Protein AF-A0A1V2ZBY7-F1 (afdb_monomer_lite)

Radius of gyration: 17.87 Å; chains: 1; bounding box: 44×25×58 Å

Foldseek 3Di:
DDDDPVVVVVVVVVVVLVVVVVVVLVVVVVVLCVQVVNQQWDPVCVVVVHDSSCLQADDVVVNVVTGDPSSVVVCVVVPRDYSVRSVVVPDPPP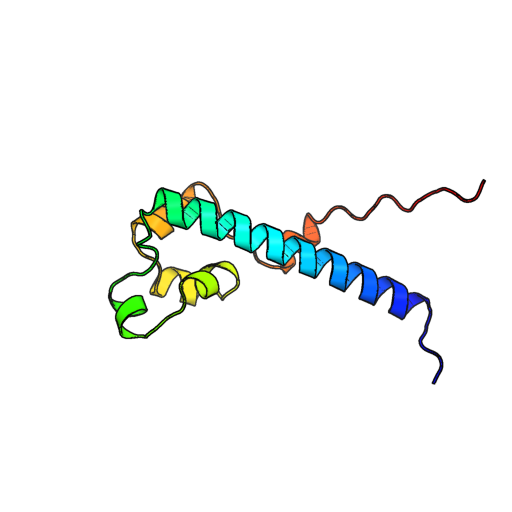PPPPPD

pLDDT: mean 90.32, std 14.35, range [37.5, 98.56]

Structure (mmCIF, N/CA/C/O backbone):
data_AF-A0A1V2ZBY7-F1
#
_entry.id   AF-A0A1V2ZBY7-F1
#
loop_
_atom_site.group_PDB
_atom_site.id
_atom_site.type_symbol
_atom_site.label_atom_id
_atom_site.label_alt_id
_atom_site.label_comp_id
_atom_site.label_asym_id
_atom_site.label_entity_id
_atom_site.label_seq_id
_atom_site.pdbx_PDB_ins_code
_atom_site.Cartn_x
_atom_site.Cartn_y
_atom_site.Cartn_z
_atom_site.occupancy
_atom_site.B_iso_or_equiv
_atom_site.auth_seq_id
_atom_site.auth_comp_id
_atom_site.auth_asym_id
_atom_site.auth_atom_id
_atom_site.pdbx_PDB_model_num
ATOM 1 N N . MET A 1 1 ? 29.954 -13.457 -20.333 1.00 60.34 1 MET A N 1
ATOM 2 C CA . MET A 1 1 ? 28.741 -13.882 -21.066 1.00 60.34 1 MET A CA 1
ATOM 3 C C . MET A 1 1 ? 28.022 -12.634 -21.541 1.00 60.34 1 MET A C 1
ATOM 5 O O . MET A 1 1 ? 27.662 -11.816 -20.706 1.00 60.34 1 MET A O 1
ATOM 9 N N . THR A 1 2 ? 27.876 -12.451 -22.852 1.00 79.62 2 THR A N 1
ATOM 10 C CA . THR A 1 2 ? 27.132 -11.319 -23.424 1.00 79.62 2 THR A CA 1
ATOM 11 C C . THR A 1 2 ? 25.649 -11.494 -23.115 1.00 79.62 2 THR A C 1
ATOM 13 O O . THR A 1 2 ? 25.076 -12.544 -23.405 1.00 79.62 2 THR A O 1
ATOM 16 N N . ARG A 1 3 ? 25.032 -10.499 -22.475 1.00 82.69 3 ARG A N 1
ATOM 17 C CA . ARG A 1 3 ? 23.596 -10.503 -22.178 1.00 82.69 3 ARG A CA 1
ATOM 18 C C . ARG A 1 3 ? 22.830 -10.365 -23.497 1.00 82.69 3 ARG A C 1
ATOM 20 O O . ARG A 1 3 ? 23.206 -9.543 -24.326 1.00 82.69 3 ARG A O 1
ATOM 27 N N . SER A 1 4 ? 21.783 -11.162 -23.706 1.00 93.12 4 SER A N 1
ATOM 28 C CA . SER A 1 4 ? 20.926 -11.008 -24.891 1.00 93.12 4 SER A CA 1
ATOM 29 C C . SER A 1 4 ? 20.282 -9.615 -24.882 1.00 93.12 4 SER A C 1
ATOM 31 O O . SER A 1 4 ? 19.692 -9.257 -23.858 1.00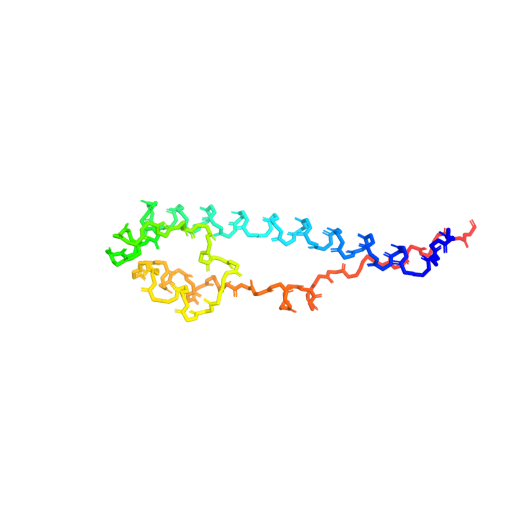 93.12 4 SER A O 1
ATOM 33 N N . PRO A 1 5 ? 20.343 -8.851 -25.986 1.00 91.00 5 PRO A N 1
ATOM 34 C CA . PRO A 1 5 ? 19.746 -7.518 -26.056 1.00 91.00 5 PRO A CA 1
ATOM 35 C C . PRO A 1 5 ? 18.226 -7.551 -25.844 1.00 91.00 5 PRO A C 1
ATOM 37 O O . PRO A 1 5 ? 17.684 -6.672 -25.187 1.00 91.00 5 PRO A O 1
ATOM 40 N N . ILE A 1 6 ? 17.551 -8.615 -26.297 1.00 91.81 6 ILE A N 1
ATOM 41 C CA . ILE A 1 6 ? 16.102 -8.798 -26.110 1.00 91.81 6 ILE A CA 1
ATOM 42 C C . ILE A 1 6 ? 15.758 -8.933 -24.620 1.00 91.81 6 ILE A C 1
ATOM 44 O O . ILE A 1 6 ? 14.822 -8.310 -24.130 1.00 91.81 6 ILE A O 1
ATOM 48 N N . PHE A 1 7 ? 16.530 -9.733 -23.878 1.00 91.62 7 PHE A N 1
ATOM 49 C CA . PHE A 1 7 ? 16.301 -9.901 -22.440 1.00 91.62 7 PHE A CA 1
ATOM 50 C C . PHE A 1 7 ? 16.725 -8.672 -21.629 1.00 91.62 7 PHE A C 1
ATOM 52 O O . PHE A 1 7 ? 16.196 -8.465 -20.540 1.00 91.62 7 PHE A O 1
ATOM 59 N N . ALA A 1 8 ? 17.681 -7.882 -22.123 1.00 90.31 8 ALA A N 1
ATOM 60 C CA . ALA A 1 8 ? 18.071 -6.630 -21.487 1.00 90.31 8 ALA A CA 1
ATOM 61 C C . ALA A 1 8 ? 16.940 -5.589 -21.570 1.00 90.31 8 ALA A C 1
ATOM 63 O O . ALA A 1 8 ? 16.511 -5.114 -20.525 1.00 90.31 8 ALA A O 1
ATOM 64 N N . ASP A 1 9 ? 16.390 -5.344 -22.765 1.00 90.38 9 ASP A N 1
ATOM 65 C CA . ASP A 1 9 ? 15.251 -4.427 -22.967 1.00 90.38 9 ASP A CA 1
ATOM 66 C C . ASP A 1 9 ? 14.026 -4.843 -22.137 1.00 90.38 9 ASP A C 1
ATOM 68 O O . ASP A 1 9 ? 13.464 -4.035 -21.402 1.00 90.38 9 ASP A O 1
ATOM 72 N N . ALA A 1 10 ? 13.662 -6.131 -22.157 1.00 90.88 10 ALA A N 1
ATOM 73 C CA . ALA A 1 10 ? 12.546 -6.633 -21.355 1.00 90.88 10 ALA A CA 1
ATOM 74 C C . ALA A 1 10 ? 12.740 -6.397 -19.845 1.00 90.88 10 ALA A C 1
ATOM 76 O O . ALA A 1 10 ? 11.787 -6.075 -19.136 1.00 90.88 10 ALA A O 1
ATOM 77 N N . LEU A 1 11 ? 13.971 -6.549 -19.345 1.00 92.25 11 LEU A N 1
ATOM 78 C CA . LEU A 1 11 ? 14.274 -6.294 -17.941 1.00 92.25 11 LEU A CA 1
ATOM 79 C C . LEU A 1 11 ? 14.178 -4.807 -17.598 1.00 92.25 11 LEU A C 1
ATOM 81 O O . LEU A 1 11 ? 13.694 -4.474 -16.518 1.00 92.25 11 LEU A O 1
ATOM 85 N N . ASP A 1 12 ? 14.670 -3.930 -18.466 1.00 92.88 12 ASP A N 1
ATOM 86 C CA . ASP A 1 12 ? 14.664 -2.495 -18.194 1.00 92.88 12 ASP A CA 1
ATOM 87 C C . ASP A 1 12 ? 13.230 -1.947 -18.191 1.00 92.88 12 ASP A C 1
ATOM 89 O O . ASP A 1 12 ? 12.846 -1.293 -17.223 1.00 92.88 12 ASP A O 1
ATOM 93 N N . ARG A 1 13 ? 12.373 -2.386 -19.123 1.00 91.06 13 ARG A N 1
ATOM 94 C CA . ARG A 1 13 ? 10.926 -2.087 -19.091 1.00 91.06 13 ARG A CA 1
ATOM 95 C C . ARG A 1 13 ? 10.231 -2.602 -17.836 1.00 91.06 13 ARG A C 1
ATOM 97 O O . ARG A 1 13 ? 9.360 -1.940 -17.279 1.00 91.06 13 ARG A O 1
ATOM 104 N N . TRP A 1 14 ? 10.599 -3.799 -17.379 1.00 92.50 14 TRP A N 1
ATOM 105 C CA . TRP A 1 14 ? 10.052 -4.341 -16.138 1.00 92.50 14 TRP A CA 1
ATOM 106 C C . TRP A 1 14 ? 10.443 -3.484 -14.928 1.00 92.50 14 TRP A C 1
ATOM 108 O O . TRP A 1 14 ? 9.614 -3.272 -14.045 1.00 92.50 14 TRP A O 1
ATOM 118 N N . LYS A 1 15 ? 11.675 -2.959 -14.881 1.00 94.81 15 LYS A N 1
ATOM 119 C CA . LYS A 1 15 ? 12.101 -2.042 -13.811 1.00 94.81 15 LYS A CA 1
ATOM 120 C C . LYS A 1 15 ? 11.353 -0.714 -13.858 1.00 94.81 15 LYS A C 1
ATOM 122 O O . LYS A 1 15 ? 10.983 -0.229 -12.797 1.00 94.81 15 LYS A O 1
ATOM 127 N N . GLU A 1 16 ? 11.134 -0.154 -15.046 1.00 94.69 16 GLU A N 1
ATOM 128 C CA . GLU A 1 16 ? 10.342 1.070 -15.229 1.00 94.69 16 GLU A CA 1
ATOM 129 C C . GLU A 1 16 ? 8.928 0.869 -14.680 1.00 94.69 16 GLU A C 1
ATOM 131 O O . GLU A 1 16 ? 8.554 1.513 -13.705 1.00 94.69 16 GLU A O 1
ATOM 1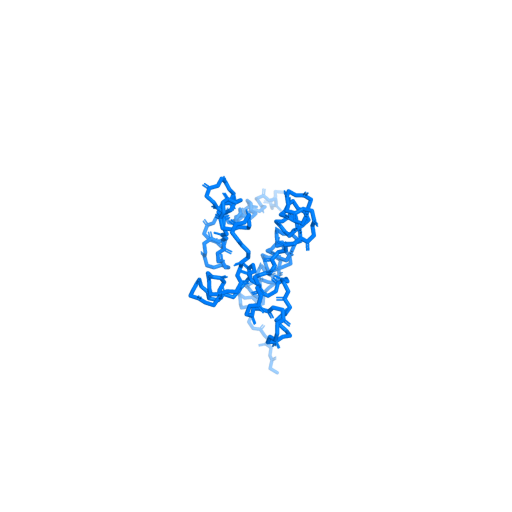36 N N . MET A 1 17 ? 8.215 -0.155 -15.165 1.00 95.25 17 MET A N 1
ATOM 137 C CA . MET A 1 17 ? 6.882 -0.507 -14.659 1.00 95.25 17 MET A CA 1
ATOM 138 C C . MET A 1 17 ? 6.862 -0.701 -13.136 1.00 95.25 17 MET A C 1
ATOM 140 O O . MET A 1 17 ? 5.915 -0.298 -12.461 1.00 95.25 17 MET A O 1
ATOM 144 N N . ARG A 1 18 ? 7.908 -1.317 -12.569 1.00 95.31 18 ARG A N 1
ATOM 145 C CA . ARG A 1 18 ? 8.039 -1.509 -11.119 1.00 95.31 18 ARG A CA 1
ATOM 146 C C . ARG A 1 18 ? 8.211 -0.194 -10.360 1.00 95.31 18 ARG A C 1
ATOM 148 O O . ARG A 1 18 ? 7.599 -0.066 -9.302 1.00 95.31 18 ARG A O 1
ATOM 155 N N . ALA A 1 19 ? 8.999 0.743 -10.879 1.00 95.50 19 ALA A N 1
ATOM 156 C CA . ALA A 1 19 ? 9.171 2.065 -10.283 1.00 95.50 19 ALA A CA 1
ATOM 157 C C . ALA A 1 19 ? 7.854 2.855 -10.308 1.00 95.50 19 ALA A C 1
ATOM 159 O O . ALA A 1 19 ? 7.454 3.446 -9.306 1.00 95.50 19 ALA A O 1
ATOM 160 N N . ASP A 1 20 ? 7.119 2.782 -11.412 1.00 95.25 20 ASP A N 1
ATOM 161 C CA . ASP A 1 20 ? 5.829 3.455 -11.518 1.00 95.25 20 ASP A CA 1
ATOM 162 C C . ASP A 1 20 ? 4.745 2.809 -10.647 1.00 95.25 20 ASP A C 1
ATOM 164 O O . ASP A 1 20 ? 3.907 3.499 -10.057 1.00 95.25 20 ASP A O 1
ATOM 168 N N . PHE A 1 21 ? 4.794 1.486 -10.472 1.00 95.12 21 PHE A N 1
ATOM 169 C CA . PHE A 1 21 ? 3.939 0.801 -9.505 1.00 95.12 21 PHE A CA 1
ATOM 170 C C . PHE A 1 21 ? 4.231 1.242 -8.065 1.00 95.12 21 PHE A C 1
ATOM 172 O O . PHE A 1 21 ? 3.306 1.361 -7.262 1.00 95.12 21 PHE A O 1
ATOM 179 N N . GLU A 1 22 ? 5.492 1.505 -7.721 1.00 95.62 22 GLU A N 1
ATOM 180 C CA . GLU A 1 22 ? 5.863 2.045 -6.409 1.00 95.62 22 GLU A CA 1
ATOM 181 C C . GLU A 1 22 ? 5.285 3.453 -6.208 1.00 95.62 22 GLU A C 1
ATOM 183 O O . GLU A 1 22 ? 4.607 3.682 -5.206 1.00 95.62 22 GLU A O 1
ATOM 188 N N . LEU A 1 23 ? 5.392 4.334 -7.207 1.00 95.88 23 LEU A N 1
ATOM 189 C CA . LEU A 1 23 ? 4.747 5.652 -7.182 1.00 95.88 23 LEU A CA 1
ATOM 190 C C . LEU A 1 23 ? 3.214 5.550 -7.059 1.00 95.88 23 LEU A C 1
ATOM 192 O O . LEU A 1 23 ? 2.573 6.323 -6.342 1.00 95.88 23 LEU A O 1
ATOM 196 N N . PHE A 1 24 ? 2.590 4.583 -7.736 1.00 95.62 24 PHE A N 1
ATOM 197 C CA . PHE A 1 24 ? 1.157 4.319 -7.592 1.00 95.62 24 PHE A CA 1
ATOM 198 C C . PHE A 1 24 ? 0.783 3.924 -6.153 1.00 95.62 24 PHE A C 1
ATOM 200 O O . PHE A 1 24 ? -0.241 4.386 -5.637 1.00 95.62 24 PHE A O 1
ATOM 207 N N . LEU A 1 25 ? 1.594 3.086 -5.499 1.00 97.00 25 LEU A N 1
ATOM 208 C CA . LEU A 1 25 ? 1.374 2.673 -4.112 1.00 97.00 25 LEU A CA 1
ATOM 209 C C . LEU A 1 25 ? 1.520 3.843 -3.137 1.00 97.00 25 LEU A C 1
ATOM 211 O O . LEU A 1 25 ? 0.684 3.964 -2.242 1.00 97.00 25 LEU A O 1
ATOM 215 N N . GLU A 1 26 ? 2.514 4.711 -3.331 1.00 97.44 26 GLU A N 1
ATOM 216 C CA . GLU A 1 26 ? 2.702 5.929 -2.530 1.00 97.44 26 GLU A CA 1
ATOM 217 C C . GLU A 1 26 ? 1.462 6.826 -2.600 1.00 97.44 26 GLU A C 1
ATOM 219 O O . GLU A 1 26 ? 0.837 7.112 -1.578 1.00 97.44 26 GLU A O 1
ATOM 224 N N . ASN A 1 27 ? 1.000 7.146 -3.812 1.00 97.62 27 ASN A N 1
ATOM 225 C CA . ASN A 1 27 ? -0.212 7.945 -4.014 1.00 97.62 27 ASN A CA 1
ATOM 226 C C . ASN A 1 27 ? -1.465 7.293 -3.401 1.00 97.62 27 ASN A C 1
ATOM 228 O O . ASN A 1 27 ? -2.354 7.968 -2.869 1.00 97.62 27 ASN A O 1
ATOM 232 N N . ALA A 1 28 ? -1.583 5.965 -3.496 1.00 97.75 28 ALA A N 1
ATOM 233 C CA . ALA A 1 28 ? -2.692 5.235 -2.892 1.00 97.75 28 ALA A CA 1
ATOM 234 C C . ALA A 1 28 ? -2.641 5.282 -1.358 1.00 97.75 28 ALA A C 1
ATOM 236 O O . ALA A 1 28 ? -3.693 5.416 -0.724 1.00 97.75 28 ALA A O 1
ATOM 237 N N . TYR A 1 29 ? -1.443 5.185 -0.780 1.00 98.00 29 TYR A N 1
ATOM 238 C CA . TYR A 1 29 ? -1.216 5.268 0.655 1.00 98.00 29 TYR A CA 1
ATOM 239 C C . TYR A 1 29 ? -1.540 6.664 1.189 1.00 98.00 29 TYR A C 1
ATOM 241 O O . TYR A 1 29 ? -2.368 6.770 2.087 1.00 98.00 29 TYR A O 1
ATOM 249 N N . GLU A 1 30 ? -0.988 7.728 0.605 1.00 98.19 30 GLU A N 1
ATOM 250 C CA . GLU A 1 30 ? -1.215 9.113 1.050 1.00 98.19 30 GLU A CA 1
ATOM 251 C C . GLU A 1 30 ? -2.698 9.502 1.012 1.00 98.19 30 GLU A C 1
ATOM 253 O O . GLU A 1 30 ? -3.244 10.089 1.956 1.00 98.19 30 GLU A O 1
ATOM 258 N N . ARG A 1 31 ? -3.393 9.108 -0.064 1.00 98.31 31 ARG A N 1
ATOM 259 C CA . ARG A 1 31 ? -4.839 9.316 -0.197 1.00 98.31 31 ARG A CA 1
ATOM 260 C C . ARG A 1 31 ? -5.605 8.607 0.920 1.00 98.31 31 ARG A C 1
ATOM 262 O O . ARG A 1 31 ? -6.530 9.181 1.498 1.00 98.31 31 ARG A O 1
ATOM 269 N N . ALA A 1 32 ? -5.250 7.357 1.207 1.00 98.31 32 ALA A N 1
ATOM 270 C CA . ALA A 1 32 ? -5.895 6.576 2.251 1.00 98.31 32 ALA A CA 1
ATOM 271 C C . ALA A 1 32 ? -5.569 7.110 3.652 1.00 98.31 32 ALA A C 1
ATOM 273 O O . ALA A 1 32 ? -6.463 7.192 4.491 1.00 98.31 32 ALA A O 1
ATOM 274 N N . GLU A 1 33 ? -4.320 7.501 3.902 1.00 98.12 33 GLU A N 1
ATOM 275 C CA . GLU A 1 33 ? -3.860 8.075 5.166 1.00 98.12 33 GLU A CA 1
ATOM 276 C C . GLU A 1 33 ? -4.629 9.356 5.489 1.00 98.12 33 GLU A C 1
ATOM 278 O O . GLU A 1 33 ? -5.178 9.483 6.587 1.00 98.12 33 GLU A O 1
ATOM 283 N N . THR A 1 34 ? -4.778 10.236 4.498 1.00 98.12 34 THR A N 1
ATOM 284 C CA . THR A 1 34 ? -5.585 11.456 4.608 1.00 98.12 34 THR A CA 1
ATOM 285 C C . THR A 1 34 ? -7.057 11.128 4.877 1.00 98.12 34 THR A C 1
ATOM 287 O O . THR A 1 34 ? -7.651 11.662 5.811 1.00 98.12 34 THR A O 1
ATOM 290 N N . ALA A 1 35 ? -7.655 10.210 4.109 1.00 98.00 35 ALA A N 1
ATOM 291 C CA . ALA A 1 35 ? -9.065 9.839 4.262 1.00 98.00 35 ALA A CA 1
ATOM 292 C C . ALA A 1 35 ? -9.379 9.154 5.607 1.00 98.00 35 ALA A C 1
ATOM 294 O O . ALA A 1 35 ? -10.480 9.304 6.134 1.00 98.00 35 ALA A O 1
ATOM 295 N N . CYS A 1 36 ? -8.421 8.410 6.163 1.00 97.81 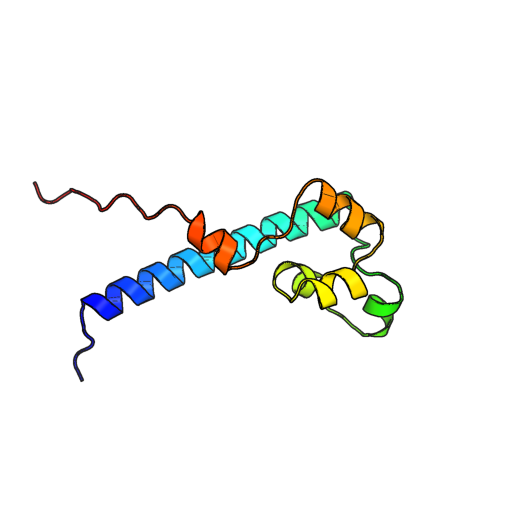36 CYS A N 1
ATOM 296 C CA . CYS A 1 36 ? -8.580 7.645 7.401 1.00 97.81 36 CYS A CA 1
ATOM 297 C C . CYS A 1 36 ? -7.993 8.363 8.628 1.00 97.81 36 CYS A C 1
ATOM 299 O O . CYS A 1 36 ? -7.892 7.752 9.694 1.00 97.81 36 CYS A O 1
ATOM 301 N N . ASN A 1 37 ? -7.577 9.630 8.507 1.00 96.06 37 ASN A N 1
ATOM 302 C CA . ASN A 1 37 ? -6.928 10.397 9.579 1.00 96.06 37 ASN A CA 1
ATOM 303 C C . ASN A 1 37 ? -5.746 9.638 10.227 1.00 96.06 37 ASN A C 1
ATOM 305 O O . ASN A 1 37 ? -5.633 9.566 11.453 1.00 96.06 37 ASN A O 1
ATOM 309 N N . GLY A 1 38 ? -4.921 8.974 9.411 1.00 94.62 38 GLY A N 1
ATOM 310 C CA . GLY A 1 38 ? -3.782 8.162 9.860 1.00 94.62 38 GLY A CA 1
ATOM 311 C C . GLY A 1 38 ? -4.137 6.821 10.521 1.00 94.62 38 GLY A C 1
ATOM 312 O O . GLY A 1 38 ? -3.250 6.040 10.867 1.00 94.62 38 GLY A O 1
ATOM 313 N N . ARG A 1 39 ? -5.423 6.488 10.696 1.00 96.31 39 ARG A N 1
ATOM 314 C CA . ARG A 1 39 ? -5.873 5.239 11.336 1.00 96.31 39 ARG A CA 1
ATOM 315 C C . ARG A 1 39 ? -6.124 4.138 10.310 1.00 96.31 39 ARG A C 1
ATOM 317 O O . ARG A 1 39 ? -7.255 3.727 10.080 1.00 96.31 39 ARG A O 1
ATOM 324 N N . LEU A 1 40 ? -5.048 3.631 9.713 1.00 98.19 40 LEU A N 1
ATOM 325 C CA . LEU A 1 40 ? -5.110 2.598 8.666 1.00 98.19 40 LEU A CA 1
ATOM 326 C C . LEU A 1 40 ? -5.237 1.162 9.204 1.00 98.19 40 LEU A C 1
ATOM 328 O O . LEU A 1 40 ? -5.669 0.257 8.492 1.00 98.19 40 LEU A O 1
ATOM 332 N N . LEU A 1 41 ? -4.859 0.937 10.464 1.00 98.56 41 LEU A N 1
ATOM 333 C CA . LEU A 1 41 ? -4.811 -0.390 11.078 1.00 98.56 41 LEU A CA 1
ATOM 334 C C . LEU A 1 41 ? -5.903 -0.569 12.123 1.00 98.56 41 LEU A C 1
ATOM 336 O O . LEU A 1 41 ? -6.101 0.293 12.982 1.00 98.56 41 LEU A O 1
ATOM 340 N N . ASN A 1 42 ? -6.526 -1.744 12.130 1.00 98.50 42 ASN A N 1
ATOM 341 C CA . ASN A 1 42 ? -7.354 -2.187 13.245 1.00 98.50 42 ASN A CA 1
ATOM 342 C C . ASN A 1 42 ? -6.500 -2.596 14.460 1.00 98.50 42 ASN A C 1
ATOM 344 O O . ASN A 1 42 ? -5.273 -2.708 14.393 1.00 98.50 42 ASN A O 1
ATOM 348 N N . ASP A 1 43 ? -7.158 -2.855 15.589 1.00 98.31 43 ASP A N 1
ATOM 349 C CA . ASP A 1 43 ? -6.502 -3.211 16.852 1.00 98.31 43 ASP A CA 1
ATOM 350 C C . ASP A 1 43 ? -5.581 -4.427 16.728 1.00 98.31 43 ASP A C 1
ATOM 352 O O . ASP A 1 43 ? -4.509 -4.469 17.333 1.00 98.31 43 ASP A O 1
ATOM 356 N N . ARG A 1 44 ? -5.982 -5.423 15.932 1.00 98.12 44 ARG A N 1
ATOM 357 C CA . ARG A 1 44 ? -5.186 -6.630 15.697 1.00 98.12 44 ARG A CA 1
ATOM 358 C C . ARG A 1 44 ? -3.912 -6.297 14.921 1.00 98.12 44 ARG A C 1
ATOM 360 O O . ARG A 1 44 ? -2.852 -6.777 15.308 1.00 98.12 44 ARG A O 1
ATOM 367 N N . GLY A 1 45 ? -4.013 -5.481 13.872 1.00 98.00 45 GLY A N 1
ATOM 368 C CA . GLY A 1 45 ? -2.876 -5.025 13.070 1.00 98.00 45 GLY A CA 1
ATOM 369 C C . GLY A 1 45 ? -1.879 -4.217 13.896 1.00 98.00 45 GLY A C 1
ATOM 370 O O . GLY A 1 45 ? -0.684 -4.506 13.859 1.00 98.00 45 GLY A O 1
ATOM 371 N N . ARG A 1 46 ? -2.375 -3.286 14.725 1.00 98.00 46 ARG A N 1
ATOM 372 C CA . ARG A 1 46 ? -1.529 -2.486 15.627 1.00 98.00 46 ARG A CA 1
ATOM 373 C C . ARG A 1 46 ? -0.807 -3.353 16.658 1.00 98.00 46 ARG A C 1
ATOM 375 O O . ARG A 1 46 ? 0.400 -3.222 16.818 1.00 98.00 46 ARG A O 1
ATOM 382 N N . ARG A 1 47 ? -1.509 -4.291 17.310 1.00 98.19 47 ARG A N 1
ATOM 383 C CA . ARG A 1 47 ? -0.886 -5.233 18.264 1.00 98.19 47 ARG A CA 1
ATOM 384 C C . ARG A 1 47 ? 0.147 -6.151 17.615 1.00 98.19 47 ARG A C 1
ATOM 386 O O . ARG A 1 47 ? 1.100 -6.547 18.272 1.00 98.19 47 ARG A O 1
ATOM 393 N N . ALA A 1 48 ? -0.054 -6.504 16.349 1.00 97.44 48 ALA A N 1
ATOM 394 C CA . ALA A 1 48 ? 0.860 -7.352 15.595 1.00 97.44 48 ALA A CA 1
ATOM 395 C C . ALA A 1 48 ? 2.058 -6.589 14.997 1.00 97.44 48 ALA A C 1
ATOM 397 O O . ALA A 1 48 ? 2.871 -7.214 14.320 1.00 97.44 48 ALA A O 1
ATOM 398 N N . GLY A 1 49 ? 2.166 -5.268 15.204 1.00 97.31 49 GLY A N 1
ATOM 399 C CA . GLY A 1 49 ? 3.249 -4.455 14.641 1.00 97.31 49 GLY A CA 1
ATOM 400 C C . GLY A 1 49 ? 3.255 -4.448 13.111 1.00 97.31 49 GLY A C 1
ATOM 401 O O . GLY A 1 49 ? 4.315 -4.410 12.493 1.00 97.31 49 GLY A O 1
ATOM 402 N N . VAL A 1 50 ? 2.079 -4.567 12.489 1.00 97.81 50 VAL A N 1
ATOM 403 C CA . VAL A 1 50 ? 1.962 -4.558 11.030 1.00 97.81 50 VAL A CA 1
ATOM 404 C C . VAL A 1 50 ? 2.294 -3.165 10.515 1.00 97.81 50 VAL A C 1
ATOM 406 O O . VAL A 1 50 ? 1.730 -2.185 10.986 1.00 97.81 50 VAL A O 1
ATOM 409 N N . ASP A 1 51 ? 3.161 -3.091 9.514 1.00 96.31 51 ASP A N 1
ATOM 410 C CA . ASP A 1 51 ? 3.340 -1.876 8.729 1.00 96.31 51 ASP A CA 1
ATOM 411 C C . ASP A 1 51 ? 2.085 -1.616 7.876 1.00 96.31 51 ASP A C 1
ATOM 413 O O . ASP A 1 51 ? 1.645 -2.488 7.118 1.00 96.31 51 ASP A O 1
ATOM 417 N N . ALA A 1 52 ? 1.499 -0.425 8.007 1.00 96.88 52 ALA A N 1
ATOM 418 C CA . ALA A 1 52 ? 0.303 -0.031 7.271 1.00 96.88 52 ALA A CA 1
ATOM 419 C C . ALA A 1 52 ? 0.544 0.016 5.755 1.00 96.88 52 ALA A C 1
ATOM 421 O O . ALA A 1 52 ? -0.339 -0.389 4.993 1.00 96.88 52 ALA A O 1
ATOM 422 N N . TYR A 1 53 ? 1.742 0.420 5.317 1.00 96.88 53 TYR A N 1
ATOM 423 C CA . TYR A 1 53 ? 2.097 0.469 3.898 1.00 96.88 53 TYR A CA 1
ATOM 424 C C . TYR A 1 53 ? 2.049 -0.933 3.264 1.00 96.88 53 TYR A C 1
ATOM 426 O O . TYR A 1 53 ? 1.534 -1.118 2.158 1.00 96.88 53 TYR A O 1
ATOM 434 N N . SER A 1 54 ? 2.426 -1.970 4.026 1.00 95.50 54 SER A N 1
ATOM 435 C CA . SER A 1 54 ? 2.335 -3.377 3.599 1.00 95.50 54 SER A CA 1
ATOM 436 C C . SER A 1 54 ? 0.939 -3.869 3.197 1.00 95.50 54 SER A C 1
ATOM 438 O O . SER A 1 54 ? 0.814 -4.878 2.494 1.00 95.50 54 SER A O 1
ATOM 440 N N . LEU A 1 55 ? -0.133 -3.170 3.587 1.00 96.56 55 LEU A N 1
ATOM 441 C CA . LEU A 1 55 ? -1.495 -3.539 3.195 1.00 96.56 55 LEU A CA 1
ATOM 442 C C . LEU A 1 55 ? -1.800 -3.246 1.713 1.00 96.56 55 LEU A C 1
ATOM 444 O O . LEU A 1 55 ? -2.728 -3.843 1.152 1.00 96.56 55 LEU A O 1
ATOM 448 N N . PHE A 1 56 ? -1.022 -2.372 1.069 1.00 95.94 56 PHE A N 1
ATOM 449 C CA . PHE A 1 56 ? -1.266 -1.916 -0.302 1.00 95.94 56 PHE A CA 1
ATOM 450 C C . PHE A 1 56 ? -0.676 -2.855 -1.362 1.00 95.94 56 PHE A C 1
ATOM 452 O O . PHE A 1 56 ? -1.285 -3.017 -2.414 1.00 95.94 56 PHE A O 1
ATOM 459 N N . TYR A 1 57 ? 0.421 -3.556 -1.058 1.00 91.12 57 TYR A N 1
ATOM 460 C CA . TYR A 1 57 ? 1.078 -4.501 -1.979 1.00 91.12 57 TYR A CA 1
ATOM 461 C C . TYR A 1 57 ? 1.014 -5.975 -1.532 1.00 91.12 57 TYR A C 1
ATOM 463 O O . TYR A 1 57 ? 1.457 -6.869 -2.253 1.00 91.12 57 TYR A O 1
ATOM 471 N N . GLY A 1 58 ? 0.467 -6.254 -0.345 1.00 87.06 58 GLY A N 1
ATOM 472 C CA . GLY A 1 58 ? 0.304 -7.608 0.186 1.00 87.06 58 GLY A CA 1
ATOM 473 C C . GLY A 1 58 ? -0.962 -8.340 -0.283 1.00 87.06 58 GLY A C 1
ATOM 474 O O . GLY A 1 58 ? -1.838 -7.803 -0.967 1.00 87.06 58 GLY A O 1
ATOM 475 N N . THR A 1 59 ? -1.103 -9.597 0.152 1.00 92.06 59 THR A N 1
ATOM 476 C CA . THR A 1 59 ? -2.279 -10.420 -0.172 1.00 92.06 59 THR A CA 1
ATOM 477 C C . THR A 1 59 ? -3.573 -9.795 0.353 1.00 92.06 59 THR A C 1
ATOM 479 O O . THR A 1 59 ? -3.624 -9.221 1.443 1.00 92.06 59 THR A O 1
ATOM 482 N N . ALA A 1 60 ? -4.669 -9.952 -0.397 1.00 92.69 60 ALA A N 1
ATOM 483 C CA . ALA A 1 60 ? -5.953 -9.366 -0.013 1.00 92.69 60 ALA A CA 1
ATOM 484 C C . ALA A 1 60 ? -6.504 -9.907 1.314 1.00 92.69 60 ALA A C 1
ATOM 486 O O . ALA A 1 60 ? -7.157 -9.173 2.052 1.00 92.69 60 ALA A O 1
ATOM 487 N N . VAL A 1 61 ? -6.207 -11.168 1.637 1.00 94.94 61 VAL A N 1
ATOM 488 C CA . VAL A 1 61 ? -6.577 -11.784 2.919 1.00 94.94 61 VAL A CA 1
ATOM 489 C C . VAL A 1 61 ? -5.881 -11.070 4.078 1.00 94.94 61 VAL A C 1
ATOM 491 O O . VAL A 1 61 ? -6.542 -10.677 5.036 1.00 94.94 61 VAL A O 1
ATOM 494 N N . ARG A 1 62 ? -4.564 -10.841 3.971 1.00 95.19 62 ARG A N 1
ATOM 495 C CA . ARG A 1 62 ? -3.790 -10.123 4.994 1.00 95.19 62 ARG A CA 1
ATOM 496 C C . ARG A 1 62 ? -4.268 -8.682 5.141 1.00 95.19 62 ARG A C 1
ATOM 498 O O . ARG A 1 62 ? -4.467 -8.227 6.263 1.00 95.19 62 ARG A O 1
ATOM 505 N N . ALA A 1 63 ? -4.485 -7.994 4.022 1.00 96.56 63 ALA A N 1
ATOM 506 C CA . ALA A 1 63 ? -4.953 -6.615 4.018 1.00 96.56 63 ALA A CA 1
ATOM 507 C C . ALA A 1 63 ? -6.289 -6.465 4.759 1.00 96.56 63 ALA A C 1
ATOM 509 O O . ALA A 1 63 ? -6.394 -5.669 5.686 1.00 96.56 63 ALA A O 1
ATOM 510 N N . ARG A 1 64 ? -7.280 -7.303 4.431 1.00 96.62 64 ARG A N 1
ATOM 511 C CA . ARG A 1 64 ? -8.598 -7.296 5.090 1.00 96.62 64 ARG A CA 1
ATOM 512 C C . ARG A 1 64 ? -8.538 -7.686 6.568 1.00 96.62 64 ARG A C 1
ATOM 514 O O . ARG A 1 64 ? -9.329 -7.184 7.354 1.00 96.62 64 ARG A O 1
ATOM 521 N N . ALA A 1 65 ? -7.612 -8.562 6.960 1.00 97.81 65 ALA A N 1
ATOM 522 C CA . ALA A 1 65 ? -7.473 -8.980 8.354 1.00 97.81 65 ALA A CA 1
ATOM 523 C C . ALA A 1 65 ? -6.958 -7.861 9.281 1.00 97.81 65 ALA A C 1
ATOM 525 O O . ALA A 1 65 ? -7.248 -7.889 10.480 1.00 97.81 65 ALA A O 1
ATOM 526 N N . TYR A 1 66 ? -6.190 -6.902 8.750 1.00 98.50 66 TYR A N 1
ATOM 527 C CA . TYR A 1 66 ? -5.500 -5.874 9.543 1.00 98.50 66 TYR A CA 1
ATOM 528 C C . TYR A 1 66 ? -5.919 -4.433 9.240 1.00 98.50 66 TYR A C 1
ATOM 530 O O . TYR A 1 66 ? -5.625 -3.554 10.050 1.00 98.50 66 TYR A O 1
ATOM 538 N N . ALA A 1 67 ? -6.623 -4.187 8.136 1.00 98.44 67 ALA A N 1
ATOM 539 C CA . ALA A 1 67 ? -7.170 -2.876 7.813 1.00 98.44 67 ALA A CA 1
ATOM 540 C C . ALA A 1 67 ? -8.189 -2.414 8.862 1.00 98.44 67 ALA A C 1
ATOM 542 O O . ALA A 1 67 ? -8.952 -3.219 9.413 1.00 98.44 67 ALA A O 1
ATOM 543 N N . SER A 1 68 ? -8.191 -1.113 9.137 1.00 98.56 68 SER A N 1
ATOM 544 C CA . SER A 1 68 ? -9.268 -0.457 9.873 1.00 98.56 68 SER A CA 1
ATOM 545 C C . SER A 1 68 ? -10.586 -0.499 9.081 1.00 98.56 68 SER A C 1
ATOM 547 O O . SER A 1 68 ? -10.556 -0.647 7.854 1.00 98.56 68 SER A O 1
ATOM 549 N N . PRO A 1 69 ? -11.749 -0.380 9.748 1.00 98.12 69 PRO A N 1
ATOM 550 C CA . PRO A 1 69 ? -13.036 -0.256 9.062 1.00 98.12 69 PRO A CA 1
ATOM 551 C C . PRO A 1 69 ? -13.050 0.873 8.021 1.00 98.12 69 PRO A C 1
ATOM 553 O O . PRO A 1 69 ? -13.484 0.662 6.892 1.00 98.12 69 PRO A O 1
ATOM 556 N N . GLU A 1 70 ? -12.479 2.029 8.360 1.00 98.00 70 GLU A N 1
ATOM 557 C CA . GLU A 1 70 ? -12.396 3.205 7.491 1.00 98.00 70 GLU A CA 1
ATOM 558 C C . GLU A 1 70 ? -11.566 2.923 6.232 1.00 98.00 70 GLU A C 1
ATOM 560 O O . GLU A 1 70 ? -11.943 3.322 5.130 1.00 98.00 70 GLU A O 1
ATOM 565 N N . LEU A 1 71 ? -10.466 2.174 6.363 1.00 98.19 71 LEU A N 1
ATOM 566 C CA . LEU A 1 71 ? -9.648 1.776 5.218 1.00 98.19 71 LEU A CA 1
ATOM 567 C C . LEU A 1 71 ? -10.370 0.760 4.323 1.00 98.19 71 LEU A C 1
ATOM 569 O O . LEU A 1 71 ? -10.251 0.812 3.098 1.00 98.19 71 LEU A O 1
ATOM 573 N N . VAL A 1 72 ? -11.152 -0.150 4.911 1.00 97.88 72 VAL A N 1
ATOM 574 C CA . VAL A 1 72 ? -11.990 -1.083 4.143 1.00 97.88 72 VAL A CA 1
ATOM 575 C C . VAL A 1 72 ? -13.054 -0.323 3.347 1.00 97.88 72 VAL A C 1
ATOM 577 O O . VAL A 1 72 ? -13.242 -0.611 2.163 1.00 97.88 72 VAL A O 1
ATOM 580 N N . GLU A 1 73 ? -13.703 0.674 3.950 1.00 97.56 73 GLU A N 1
ATOM 581 C CA . GLU A 1 73 ? -14.647 1.559 3.259 1.00 97.56 73 GLU A CA 1
ATOM 582 C C . GLU A 1 73 ? -13.964 2.401 2.174 1.00 97.56 73 GLU A C 1
ATOM 584 O O . GLU A 1 73 ? -14.495 2.545 1.070 1.00 97.56 73 GLU A O 1
ATOM 589 N N . HIS A 1 74 ? -12.761 2.916 2.443 1.00 97.81 74 HIS A N 1
ATOM 590 C CA . HIS A 1 74 ? -11.963 3.639 1.457 1.00 97.81 74 HIS A CA 1
ATOM 591 C C . HIS A 1 74 ? -11.690 2.774 0.222 1.00 97.81 74 HIS A C 1
ATOM 593 O O . HIS A 1 74 ? -11.885 3.229 -0.907 1.00 97.81 74 HIS A O 1
ATOM 599 N N . TRP A 1 75 ? -11.316 1.507 0.417 1.00 97.56 75 TRP A N 1
ATOM 600 C CA . TRP A 1 75 ? -11.063 0.575 -0.683 1.00 97.56 75 TRP A CA 1
ATOM 601 C C . TRP A 1 75 ? -12.305 0.183 -1.482 1.00 97.56 75 TRP A C 1
ATOM 603 O O . TRP A 1 75 ? -12.158 -0.290 -2.607 1.00 97.56 75 TRP A O 1
ATOM 613 N N . ALA A 1 76 ? -13.516 0.397 -0.961 1.00 96.56 76 ALA A N 1
ATOM 614 C CA . ALA A 1 76 ? -14.729 0.240 -1.761 1.00 96.56 76 ALA A CA 1
ATOM 615 C C . ALA A 1 76 ? -14.845 1.330 -2.844 1.00 96.56 76 ALA A C 1
ATOM 617 O O . ALA A 1 76 ? -15.411 1.079 -3.905 1.00 96.56 76 ALA A O 1
ATOM 618 N N . LYS A 1 77 ? -14.292 2.525 -2.589 1.00 97.12 77 LYS A N 1
ATOM 619 C CA . LYS A 1 77 ? -14.282 3.661 -3.530 1.00 97.12 77 LYS A CA 1
ATOM 620 C C . LYS A 1 77 ? -13.007 3.713 -4.370 1.00 97.12 77 LYS A C 1
ATOM 622 O O . LYS A 1 77 ? -13.064 4.044 -5.548 1.00 97.12 77 LYS A O 1
ATOM 627 N N . TYR A 1 78 ? -11.872 3.376 -3.762 1.00 96.38 78 TYR A N 1
ATOM 628 C CA . TYR A 1 78 ? -10.550 3.386 -4.383 1.00 96.38 78 TYR A CA 1
ATOM 629 C C . TYR A 1 78 ? -9.886 2.017 -4.199 1.00 96.38 78 TYR A C 1
ATOM 631 O O . TYR A 1 78 ? -9.117 1.828 -3.249 1.00 96.38 78 TYR A O 1
ATOM 639 N N . PRO A 1 79 ? -10.204 1.039 -5.064 1.00 94.94 79 PRO A N 1
ATOM 640 C CA . PRO A 1 79 ? -9.709 -0.320 -4.919 1.00 94.94 79 PRO A CA 1
ATOM 641 C C . PRO A 1 79 ? -8.182 -0.393 -4.914 1.00 94.94 79 PRO A C 1
ATOM 643 O O . PRO A 1 79 ? -7.496 0.342 -5.625 1.00 94.94 79 PRO A O 1
ATOM 646 N N . ARG A 1 80 ? -7.650 -1.332 -4.128 1.00 94.50 80 ARG A N 1
ATOM 647 C CA . ARG A 1 80 ? -6.242 -1.728 -4.239 1.00 94.50 80 ARG A CA 1
ATOM 648 C C . ARG A 1 80 ? -5.997 -2.414 -5.576 1.00 94.50 80 ARG A C 1
ATOM 650 O O . ARG A 1 80 ? -6.894 -3.066 -6.106 1.00 94.50 80 ARG A O 1
ATOM 657 N N . MET A 1 81 ? -4.758 -2.334 -6.044 1.00 92.62 81 MET A N 1
ATOM 658 C CA . MET A 1 81 ? -4.312 -2.980 -7.269 1.00 92.62 81 MET A CA 1
ATOM 659 C C . MET A 1 81 ? -3.075 -3.826 -6.984 1.00 92.62 81 MET A C 1
ATOM 661 O O . MET A 1 81 ? -2.144 -3.386 -6.313 1.00 92.62 81 MET A O 1
ATOM 665 N N . THR A 1 82 ? -3.074 -5.061 -7.467 1.00 90.94 82 THR A N 1
ATOM 666 C CA . THR A 1 82 ? -1.889 -5.921 -7.473 1.00 90.94 82 THR A CA 1
ATOM 667 C C . THR A 1 82 ? -0.930 -5.498 -8.582 1.00 90.94 82 THR A C 1
ATOM 669 O O . THR A 1 82 ? -1.353 -4.919 -9.580 1.00 90.94 82 THR A O 1
ATOM 672 N N . VAL A 1 83 ? 0.352 -5.864 -8.468 1.00 91.19 83 VAL A N 1
ATOM 673 C CA . VAL A 1 83 ? 1.325 -5.595 -9.542 1.00 91.19 83 VAL A CA 1
ATOM 674 C C . VAL A 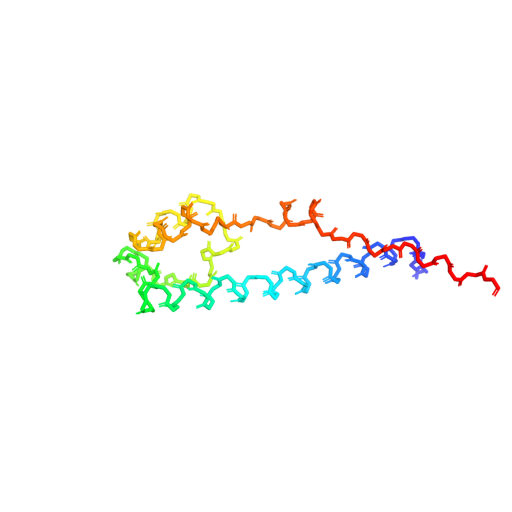1 83 ? 0.880 -6.202 -10.877 1.00 91.19 83 VAL A C 1
ATOM 676 O O . VAL A 1 83 ? 1.027 -5.569 -11.907 1.00 91.19 83 VAL A O 1
ATOM 679 N N . ALA A 1 84 ? 0.248 -7.381 -10.863 1.00 90.94 84 ALA A N 1
ATOM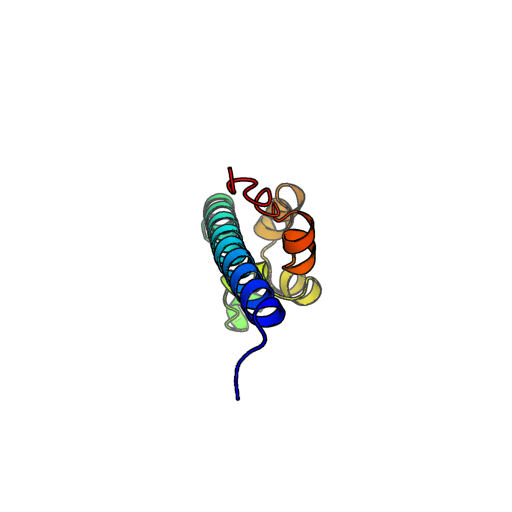 680 C CA . ALA A 1 84 ? -0.239 -8.040 -12.073 1.00 90.94 84 ALA A CA 1
ATOM 681 C C . ALA A 1 84 ? -1.455 -7.329 -12.696 1.00 90.94 84 ALA A C 1
ATOM 683 O O . ALA A 1 84 ? -1.650 -7.371 -13.907 1.00 90.94 84 ALA A O 1
ATOM 684 N N . GLU A 1 85 ? -2.314 -6.706 -11.885 1.00 91.81 85 GLU A N 1
ATOM 685 C CA . GLU A 1 85 ? -3.400 -5.854 -12.388 1.00 91.81 85 GLU A CA 1
ATOM 686 C C . GLU A 1 85 ? -2.869 -4.535 -12.941 1.00 91.81 85 GLU A C 1
ATOM 688 O O . GLU A 1 85 ? -3.388 -4.057 -13.950 1.00 91.81 85 GLU A O 1
ATOM 693 N N . TYR A 1 86 ? -1.842 -3.982 -12.296 1.00 93.19 86 TYR A N 1
ATOM 694 C CA . TYR A 1 86 ? -1.178 -2.759 -12.720 1.00 93.19 86 TYR A CA 1
ATOM 695 C C . TYR A 1 86 ? -0.425 -2.963 -14.032 1.00 93.19 86 TYR A C 1
ATOM 697 O O . TYR A 1 86 ? -0.651 -2.226 -14.978 1.00 93.19 86 TYR A O 1
ATOM 705 N N . GLU A 1 87 ? 0.365 -4.030 -14.143 1.00 92.88 87 GLU A N 1
ATOM 706 C CA . GLU A 1 87 ? 1.113 -4.405 -15.347 1.00 92.88 87 GLU A CA 1
ATOM 707 C C . GLU A 1 87 ? 0.208 -4.553 -16.580 1.00 92.88 87 GLU A C 1
ATOM 709 O O . GLU A 1 87 ? 0.588 -4.152 -17.673 1.00 92.88 87 GLU A O 1
ATOM 714 N N . ARG A 1 88 ? -1.027 -5.056 -16.419 1.00 92.06 88 ARG A N 1
ATOM 715 C CA . ARG A 1 88 ? -2.008 -5.134 -17.522 1.00 92.06 88 ARG A CA 1
ATOM 716 C C . ARG A 1 88 ? -2.498 -3.773 -18.020 1.00 92.06 88 ARG A C 1
ATOM 718 O O . ARG A 1 88 ? -2.979 -3.689 -19.145 1.00 92.06 88 ARG A O 1
ATOM 725 N N . GLN A 1 89 ? -2.465 -2.758 -17.161 1.00 90.38 89 GLN A N 1
ATOM 726 C CA . GLN A 1 89 ? -2.889 -1.387 -17.463 1.00 90.38 89 GLN A CA 1
ATOM 727 C C . GLN A 1 89 ? -1.704 -0.473 -17.767 1.00 90.38 89 GLN A C 1
ATOM 729 O O . GLN A 1 89 ? -1.912 0.618 -18.294 1.00 90.38 89 GLN A O 1
ATOM 734 N N . TRP A 1 90 ? -0.491 -0.905 -17.413 1.00 91.12 90 TRP A N 1
ATOM 735 C CA . TRP A 1 90 ? 0.729 -0.147 -17.588 1.00 91.12 90 TRP A CA 1
ATOM 736 C C . TRP A 1 90 ? 0.878 0.189 -19.071 1.00 91.12 90 TRP A C 1
ATOM 738 O O . TRP A 1 90 ? 0.950 -0.740 -19.886 1.00 91.12 90 TRP A O 1
ATOM 748 N N . PRO A 1 91 ? 0.850 1.481 -19.450 1.00 76.44 91 PRO A N 1
ATOM 749 C CA . PRO A 1 91 ? 0.967 1.852 -20.843 1.00 76.44 91 PRO A CA 1
ATOM 750 C C . PRO A 1 91 ? 2.305 1.316 -21.332 1.00 76.44 91 PRO A C 1
ATOM 752 O O . PRO A 1 91 ? 3.365 1.708 -20.847 1.00 76.44 91 PRO A O 1
ATOM 755 N N . LEU A 1 92 ? 2.259 0.386 -22.286 1.00 60.12 92 LEU A N 1
ATOM 756 C CA . LEU A 1 92 ? 3.448 0.098 -23.066 1.00 60.12 92 LEU A CA 1
ATOM 757 C C . LEU A 1 92 ? 3.824 1.438 -23.702 1.00 60.12 92 LEU A C 1
ATOM 759 O O . LEU A 1 92 ? 2.956 2.007 -24.373 1.00 60.12 92 LEU A O 1
ATOM 763 N N . PRO A 1 93 ? 5.040 1.974 -23.480 1.00 54.53 93 PRO A N 1
ATOM 764 C CA . PRO A 1 93 ? 5.465 3.139 -24.234 1.00 54.53 93 PRO A CA 1
ATOM 765 C C . PRO A 1 93 ? 5.221 2.804 -25.702 1.00 54.53 93 PRO A C 1
ATOM 767 O O . PRO A 1 93 ? 5.581 1.699 -26.141 1.00 54.53 93 PRO A O 1
ATOM 770 N N . GLU A 1 94 ? 4.528 3.692 -26.426 1.00 51.78 94 GLU A N 1
ATOM 771 C CA . GLU A 1 94 ? 4.418 3.542 -27.872 1.00 51.78 94 GLU A CA 1
ATOM 772 C C . GLU A 1 94 ? 5.832 3.270 -28.362 1.00 51.78 94 GLU A C 1
ATOM 774 O O . GLU A 1 94 ? 6.761 4.000 -28.009 1.00 51.78 94 GLU A O 1
ATOM 779 N N . ARG A 1 95 ? 6.023 2.135 -29.049 1.00 50.69 95 ARG A N 1
ATOM 780 C CA . ARG A 1 95 ? 7.317 1.801 -29.639 1.00 50.69 95 ARG A CA 1
ATOM 781 C C . ARG A 1 95 ? 7.718 3.052 -30.398 1.00 50.69 95 ARG A C 1
ATOM 783 O O . ARG A 1 95 ? 7.010 3.389 -31.336 1.00 50.69 95 ARG A O 1
ATOM 790 N N . SER A 1 96 ? 8.763 3.751 -29.963 1.00 42.97 96 SER A N 1
ATOM 791 C CA . SER A 1 96 ? 9.198 4.966 -30.632 1.00 42.97 96 SER A CA 1
ATOM 792 C C . SER A 1 96 ? 9.563 4.578 -32.061 1.00 42.97 96 SER A C 1
ATOM 794 O O . SER A 1 96 ? 10.643 4.040 -32.317 1.00 42.97 96 SER A O 1
ATOM 796 N N . GLU A 1 97 ? 8.628 4.769 -32.988 1.00 45.91 97 GLU A N 1
ATOM 797 C CA . GLU A 1 97 ? 8.858 4.752 -34.423 1.00 45.91 97 GLU A CA 1
ATOM 798 C C . GLU A 1 97 ? 9.584 6.051 -34.775 1.00 45.91 97 GLU A C 1
ATOM 800 O O . GLU A 1 97 ? 9.079 6.911 -35.479 1.00 45.91 97 GLU A O 1
ATOM 805 N N . GLU A 1 98 ? 10.791 6.207 -34.242 1.00 46.34 98 GLU A N 1
ATOM 806 C CA . GLU A 1 98 ? 11.738 7.231 -34.663 1.00 46.34 98 GLU A CA 1
ATOM 807 C C . GLU A 1 98 ? 13.021 6.518 -35.084 1.00 46.34 98 GLU A C 1
ATOM 809 O O . GLU A 1 98 ? 14.052 6.515 -34.416 1.00 46.34 98 GLU A O 1
ATOM 814 N N . ALA A 1 99 ? 12.905 5.844 -36.224 1.00 43.25 99 ALA A N 1
ATOM 815 C CA . ALA A 1 99 ? 14.010 5.604 -37.133 1.00 43.25 99 ALA A CA 1
ATOM 816 C C . ALA A 1 99 ? 13.545 6.095 -38.510 1.00 43.25 99 ALA A C 1
ATOM 818 O O . ALA A 1 99 ? 13.059 5.310 -39.324 1.00 43.25 99 ALA A O 1
ATOM 819 N N . ALA A 1 100 ? 13.622 7.411 -38.716 1.00 37.50 100 ALA A N 1
ATOM 820 C CA . ALA A 1 100 ? 13.447 8.074 -40.004 1.00 37.50 100 ALA A CA 1
ATOM 821 C C . ALA A 1 100 ? 14.682 8.934 -40.288 1.00 37.50 100 ALA A C 1
ATOM 823 O O . ALA A 1 100 ? 15.125 9.639 -39.353 1.00 37.50 100 ALA A O 1
#

Sequence (100 aa):
MTRSPIFADALDRWKEMRADFELFLENAYERAETACNGRLLNDRGRRAGVDAYSLFYGTAVRARAYASPELVEHWAKYPRMTVAEYERQWPLPERSEEAA

Secondary structure (DSSP, 8-state):
-PPPHHHHHHHHHHHHHHHHHHHHHHHHHHHHHHHTTT--B-HHHHHTT--STHHHHS-HHHHHHHB-HHHHHHHHHS----HHHHHHHSPPPP------